Protein AF-A0A365P121-F1 (afdb_monomer_lite)

Secondary structure (DSSP, 8-state):
----------GGGTS----S-BB--S-SS-SS--BGGGTS-SGGGTTBB-----TTGGGSPSBSTT--B-SHHHHHHIIIIIPPP-TTB-GGGB-TTSPBP-----HHHHHHHHHHHHTT--TTTTT-GGGS-TT-

Organism: NCBI:txid2233533

Foldseek 3Di:
DDDDPPPPPDCCVQDPPPQWFAAQQLDQDADPDQACCVVDVDNLSGRTHGDDHLQQVVVDAQDDPVRPRGDVLVVLVCLQAVRHHHPNHDPVQADPVRGGDHNPDDPVRSVVVSVVSVVSYDPVCVPDPVNDDPVD

pLDDT: mean 86.66, std 18.79, range [33.94, 98.5]

InterPro domains:
  IPR036909 Cytochrome c-like domain superfamily [G3DSA:1.10.760.10] (7-134)
  IPR036909 Cytochrome c-like domain superfamily [SSF46626] (25-122)
  IPR051395 Cytochrome c-dependent Peroxidase and MauG [PTHR30600] (31-120)

Structure (mmCIF, N/CA/C/O backbone):
data_AF-A0A365P121-F1
#
_entry.id   AF-A0A365P121-F1
#
loop_
_atom_site.group_PDB
_atom_site.id
_atom_site.type_symbol
_atom_site.label_atom_id
_atom_site.label_alt_id
_atom_site.label_comp_id
_atom_site.label_asym_id
_atom_site.label_entity_id
_atom_site.label_seq_id
_atom_site.pdbx_PDB_ins_code
_atom_site.Cartn_x
_atom_site.Cartn_y
_atom_site.Cartn_z
_atom_site.occupancy
_atom_site.B_iso_or_equiv
_atom_site.auth_seq_id
_atom_site.auth_comp_id
_atom_site.auth_asym_id
_atom_site.auth_atom_id
_atom_site.pdbx_PDB_model_num
ATOM 1 N N . MET A 1 1 ? 8.237 39.259 -0.570 1.00 37.38 1 MET A N 1
ATOM 2 C CA . MET A 1 1 ? 7.052 38.407 -0.361 1.00 37.38 1 MET A CA 1
ATOM 3 C C . MET A 1 1 ? 7.451 37.016 -0.824 1.00 37.38 1 MET A C 1
ATOM 5 O O . MET A 1 1 ? 7.406 36.733 -2.009 1.00 37.38 1 MET A O 1
ATOM 9 N N . THR A 1 2 ? 8.052 36.245 0.077 1.00 33.94 2 THR A N 1
ATOM 10 C CA . THR A 1 2 ? 8.566 34.891 -0.173 1.00 33.94 2 THR A CA 1
ATOM 11 C C . THR A 1 2 ? 7.560 33.928 0.427 1.00 33.94 2 THR A C 1
ATOM 13 O O . THR A 1 2 ? 7.468 33.830 1.650 1.00 33.94 2 THR A O 1
ATOM 16 N N . GLU A 1 3 ? 6.751 33.308 -0.422 1.00 38.06 3 GLU A N 1
ATOM 17 C CA . GLU A 1 3 ? 5.745 32.345 0.007 1.00 38.06 3 GLU A CA 1
ATOM 18 C C . GLU A 1 3 ? 6.384 30.956 0.088 1.00 38.06 3 GLU A C 1
ATOM 20 O O . GLU A 1 3 ? 7.068 30.511 -0.835 1.00 38.06 3 GLU A O 1
ATOM 25 N N . LEU A 1 4 ? 6.225 30.331 1.255 1.00 38.62 4 LEU A N 1
ATOM 26 C CA . LEU A 1 4 ? 6.660 28.978 1.566 1.00 38.62 4 LEU A CA 1
ATOM 27 C C . LEU A 1 4 ? 6.030 27.990 0.580 1.00 38.62 4 LEU A C 1
ATOM 29 O O . LEU A 1 4 ? 4.811 27.834 0.558 1.00 38.62 4 LEU A O 1
ATOM 33 N N . VAL A 1 5 ? 6.861 27.236 -0.137 1.00 40.09 5 VAL A N 1
ATOM 34 C CA . VAL A 1 5 ? 6.440 25.958 -0.716 1.00 40.09 5 VAL A CA 1
ATOM 35 C C . VAL A 1 5 ? 6.457 24.944 0.422 1.00 40.09 5 VAL A C 1
ATOM 37 O O . VAL A 1 5 ? 7.471 24.314 0.716 1.00 40.09 5 VAL A O 1
ATOM 40 N N . LEU A 1 6 ? 5.341 24.870 1.142 1.00 37.72 6 LEU A N 1
ATOM 41 C CA . LEU A 1 6 ? 5.043 23.735 1.999 1.00 37.72 6 LEU A CA 1
ATOM 42 C C . LEU A 1 6 ? 4.622 22.607 1.054 1.00 37.72 6 LEU A C 1
ATOM 44 O O . LEU A 1 6 ? 3.452 22.516 0.687 1.00 37.72 6 LEU A O 1
ATOM 48 N N . ASP A 1 7 ? 5.590 21.807 0.602 1.00 39.97 7 ASP A N 1
ATOM 49 C CA . ASP A 1 7 ? 5.306 20.578 -0.135 1.00 39.97 7 ASP A CA 1
ATOM 50 C C . ASP A 1 7 ? 4.549 19.642 0.807 1.00 39.97 7 ASP A C 1
ATOM 52 O O . ASP A 1 7 ? 5.089 18.983 1.700 1.00 39.97 7 ASP A O 1
ATOM 56 N N . VAL A 1 8 ? 3.233 19.681 0.644 1.00 37.34 8 VAL A N 1
ATOM 57 C CA . VAL A 1 8 ? 2.292 18.724 1.184 1.00 37.34 8 VAL A CA 1
ATOM 58 C C . VAL A 1 8 ? 2.721 17.372 0.635 1.00 37.34 8 VAL A C 1
ATOM 60 O O . VAL A 1 8 ? 2.606 17.114 -0.558 1.00 37.34 8 VAL A O 1
ATOM 63 N N . ILE A 1 9 ? 3.194 16.490 1.511 1.00 39.00 9 ILE A N 1
ATOM 64 C CA . ILE A 1 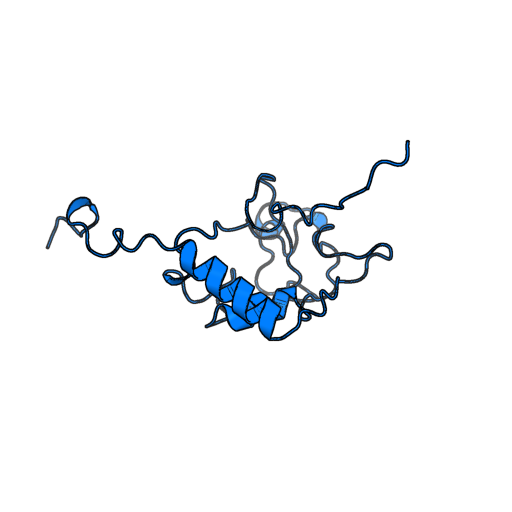9 ? 3.197 15.055 1.241 1.00 39.00 9 ILE A CA 1
ATOM 65 C C . ILE A 1 9 ? 1.719 14.695 1.034 1.00 39.00 9 ILE A C 1
ATOM 67 O O . ILE A 1 9 ? 0.959 14.567 1.997 1.00 39.00 9 ILE A O 1
ATOM 71 N N . THR A 1 10 ? 1.261 14.687 -0.218 1.00 38.78 10 THR A N 1
ATOM 72 C CA . THR A 1 10 ? -0.157 14.545 -0.535 1.00 38.78 10 THR A CA 1
ATOM 73 C C . THR A 1 10 ? -0.630 13.159 -0.127 1.00 38.78 10 THR A C 1
ATOM 75 O O . THR A 1 10 ? -0.029 12.129 -0.427 1.00 38.78 10 THR A O 1
ATOM 78 N N . THR A 1 11 ? -1.770 13.127 0.559 1.00 38.28 11 THR A N 1
ATOM 79 C CA . THR A 1 11 ? -2.497 11.924 0.992 1.00 38.28 11 THR A CA 1
ATOM 80 C C . THR A 1 11 ? -2.984 11.054 -0.189 1.00 38.28 11 THR A C 1
ATOM 82 O O . THR A 1 11 ? -3.692 10.068 0.004 1.00 38.28 11 THR A O 1
ATOM 85 N N . GLU A 1 12 ? -2.582 11.369 -1.424 1.00 43.66 12 GLU A N 1
ATOM 86 C CA . GLU A 1 12 ? -2.921 10.651 -2.659 1.00 43.66 12 GLU A CA 1
ATOM 87 C C . GLU A 1 12 ? -2.367 9.222 -2.709 1.00 43.66 12 GLU A C 1
ATOM 89 O O . GLU A 1 12 ? -2.914 8.380 -3.420 1.00 43.66 12 GLU A O 1
ATOM 94 N N . ALA A 1 13 ? -1.353 8.904 -1.899 1.00 47.22 13 ALA A N 1
ATOM 95 C CA . ALA A 1 13 ? -0.918 7.522 -1.713 1.00 47.22 13 ALA A CA 1
ATOM 96 C C . ALA A 1 13 ? -1.975 6.654 -0.990 1.00 47.22 13 ALA A C 1
ATOM 98 O O . ALA A 1 13 ? -2.020 5.443 -1.200 1.00 47.22 13 ALA A O 1
ATOM 99 N N . PHE A 1 14 ? -2.846 7.256 -0.165 1.00 42.06 14 PHE A N 1
ATOM 100 C CA . PHE A 1 14 ? -3.767 6.539 0.729 1.00 42.06 14 PHE A CA 1
ATOM 101 C C . PHE A 1 14 ? -5.243 6.603 0.294 1.00 42.06 14 PHE A C 1
ATOM 103 O O . PHE A 1 14 ? -6.045 5.767 0.714 1.00 42.06 14 PHE A O 1
ATOM 110 N N . ILE A 1 15 ? -5.620 7.555 -0.568 1.00 43.91 15 ILE A N 1
ATOM 111 C CA . ILE A 1 15 ? -6.987 7.704 -1.088 1.00 43.91 15 I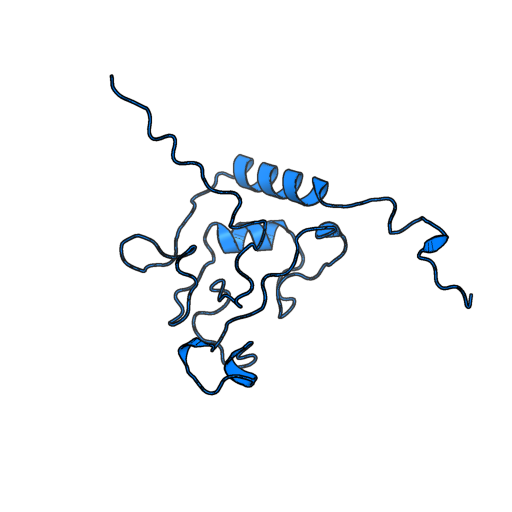LE A CA 1
ATOM 112 C C . ILE A 1 15 ? -6.909 7.769 -2.613 1.00 43.91 15 ILE A C 1
ATOM 114 O O . ILE A 1 15 ? -6.605 8.803 -3.199 1.00 43.91 15 ILE A O 1
ATOM 118 N N . SER A 1 16 ? -7.144 6.633 -3.268 1.00 42.12 16 SER A N 1
ATOM 119 C CA . SER A 1 16 ? -7.118 6.516 -4.728 1.00 42.12 16 SER A CA 1
ATOM 120 C C . SER A 1 16 ? -8.203 7.398 -5.370 1.00 42.12 16 SER A C 1
ATOM 122 O O . SER A 1 16 ? -9.358 6.999 -5.489 1.00 42.12 16 SER A O 1
ATOM 124 N N . VAL A 1 17 ? -7.820 8.602 -5.804 1.00 41.72 17 VAL A N 1
ATOM 125 C CA . VAL A 1 17 ? -8.560 9.431 -6.779 1.00 41.72 17 VAL A CA 1
ATOM 126 C C . VAL A 1 17 ? -8.095 9.180 -8.221 1.00 41.72 17 VAL A C 1
ATOM 128 O O . VAL A 1 17 ? -8.592 9.798 -9.158 1.00 41.72 17 VAL A O 1
ATOM 131 N N . ASN A 1 18 ? -7.192 8.215 -8.429 1.00 48.28 18 ASN A N 1
ATOM 132 C CA . ASN A 1 18 ? -6.808 7.735 -9.752 1.00 48.28 18 ASN A CA 1
ATOM 133 C C . ASN A 1 18 ? -7.365 6.311 -9.959 1.00 48.28 18 ASN A C 1
ATOM 135 O O . ASN A 1 18 ? -6.800 5.368 -9.407 1.00 48.28 18 ASN A O 1
ATOM 139 N N . PRO A 1 19 ? -8.439 6.111 -10.749 1.00 54.53 19 PRO A N 1
ATOM 140 C CA . PRO A 1 19 ? -9.120 4.816 -10.905 1.00 54.53 19 PRO A CA 1
ATOM 141 C C . PRO A 1 19 ? -8.297 3.761 -11.669 1.00 54.53 19 PRO A C 1
ATOM 143 O O . PRO A 1 19 ? -8.810 2.701 -12.025 1.00 54.53 19 PRO A O 1
ATOM 146 N N . ARG A 1 20 ? -7.029 4.052 -11.973 1.00 75.25 20 ARG A N 1
ATOM 147 C CA . ARG A 1 20 ? -6.137 3.193 -12.751 1.00 75.25 20 ARG A CA 1
ATOM 148 C C . ARG A 1 20 ? -5.399 2.227 -11.832 1.00 75.25 20 ARG A C 1
ATOM 150 O O . ARG A 1 20 ? -4.974 2.600 -10.742 1.00 75.25 20 ARG A O 1
ATOM 157 N N . SER A 1 21 ? -5.205 0.998 -12.299 1.00 89.19 21 SER A N 1
ATOM 158 C CA . SER A 1 21 ? -4.324 0.041 -11.633 1.00 89.19 21 SER A CA 1
ATOM 159 C C . SER A 1 21 ? -2.899 0.587 -11.557 1.00 89.19 21 SER A C 1
ATOM 161 O O . SER A 1 21 ? -2.475 1.342 -12.434 1.00 89.19 21 SER A O 1
ATOM 163 N N . GLN A 1 22 ? -2.154 0.225 -10.520 1.00 93.75 22 GLN A N 1
ATOM 164 C CA . GLN A 1 22 ? -0.783 0.671 -10.272 1.00 93.75 22 GLN A CA 1
ATOM 165 C C . GLN A 1 22 ? 0.098 -0.528 -9.938 1.00 93.75 22 GLN A C 1
ATOM 167 O O . GLN A 1 22 ? -0.391 -1.545 -9.449 1.00 93.75 22 GLN A O 1
ATOM 172 N N . ASN A 1 23 ? 1.395 -0.398 -10.189 1.00 96.12 23 ASN A N 1
ATOM 173 C CA . ASN A 1 23 ? 2.388 -1.343 -9.701 1.00 96.12 23 ASN A CA 1
ATOM 174 C C . ASN A 1 23 ? 3.094 -0.713 -8.495 1.00 96.12 23 ASN A C 1
ATOM 176 O O . ASN A 1 23 ? 3.611 0.402 -8.601 1.00 96.12 23 ASN A O 1
ATOM 180 N N . ASN A 1 24 ? 3.071 -1.399 -7.353 1.00 96.19 24 ASN A N 1
ATOM 181 C CA . ASN A 1 24 ? 3.671 -0.929 -6.105 1.00 96.19 24 ASN A CA 1
ATOM 182 C C . ASN A 1 24 ? 5.078 -1.498 -5.844 1.00 96.19 24 ASN A C 1
ATOM 184 O O . ASN A 1 24 ? 5.600 -1.319 -4.747 1.00 96.19 24 ASN A O 1
ATOM 188 N N . GLY A 1 25 ? 5.674 -2.191 -6.816 1.00 97.00 25 GLY A N 1
ATOM 189 C CA . GLY A 1 25 ? 7.035 -2.714 -6.740 1.00 97.00 25 GLY A CA 1
ATOM 190 C C . GLY A 1 25 ? 7.196 -3.910 -5.806 1.00 97.00 25 GLY A C 1
ATOM 191 O O . GLY A 1 25 ? 8.273 -4.073 -5.245 1.00 97.00 25 GLY A O 1
ATOM 192 N N . LEU A 1 26 ? 6.152 -4.727 -5.594 1.00 96.06 26 LEU A N 1
ATOM 193 C CA . LEU A 1 26 ? 6.265 -5.958 -4.791 1.00 96.06 26 LEU A CA 1
ATOM 194 C C . LEU A 1 26 ? 7.313 -6.926 -5.338 1.00 96.06 26 LEU A C 1
ATOM 196 O O . LEU A 1 26 ? 7.991 -7.582 -4.553 1.00 96.06 26 LEU A O 1
ATOM 200 N N . ASP A 1 27 ? 7.452 -6.977 -6.662 1.00 96.50 27 ASP A N 1
ATOM 201 C CA . ASP A 1 27 ? 8.420 -7.798 -7.377 1.00 96.50 27 ASP A CA 1
ATOM 202 C C . ASP A 1 27 ? 9.086 -6.969 -8.475 1.00 96.50 27 ASP A C 1
ATOM 204 O O . ASP A 1 27 ? 8.426 -6.172 -9.147 1.00 96.50 27 ASP A O 1
ATOM 208 N N . ALA A 1 28 ? 10.377 -7.201 -8.714 1.00 96.62 28 ALA A N 1
ATOM 209 C CA . ALA A 1 28 ? 11.078 -6.622 -9.860 1.00 96.62 28 ALA A CA 1
ATOM 210 C C . ALA A 1 28 ? 10.551 -7.145 -11.211 1.00 96.62 28 ALA A C 1
ATOM 212 O O . ALA A 1 28 ? 10.671 -6.470 -12.234 1.00 96.62 28 ALA A O 1
ATOM 213 N N . PHE A 1 29 ? 9.926 -8.331 -11.212 1.00 96.06 29 PHE A N 1
ATOM 214 C CA . PHE A 1 29 ? 9.350 -8.970 -12.396 1.00 96.06 29 PHE A CA 1
ATOM 215 C C . PHE A 1 29 ? 8.061 -9.725 -12.046 1.00 96.06 29 PHE A C 1
ATOM 217 O O . PHE A 1 29 ? 8.073 -10.612 -11.195 1.00 96.06 29 PHE A O 1
ATOM 224 N N . SER A 1 30 ? 6.960 -9.426 -12.739 1.00 94.75 30 SER A N 1
ATOM 225 C CA . SER A 1 30 ? 5.696 -10.162 -12.592 1.00 94.75 30 SER A CA 1
ATOM 226 C C . SER A 1 30 ? 5.646 -11.387 -13.512 1.00 94.75 30 SER A C 1
ATOM 228 O O . SER A 1 30 ? 5.637 -11.240 -14.733 1.00 94.75 30 SER A O 1
ATOM 230 N N . SER A 1 31 ? 5.590 -12.592 -12.936 1.00 90.38 31 SER A N 1
ATOM 231 C CA . SER A 1 31 ? 5.533 -13.864 -13.684 1.00 90.38 31 SER A CA 1
ATOM 232 C C . SER A 1 31 ? 4.305 -14.722 -13.367 1.00 90.38 31 SER A C 1
ATOM 234 O O . SER A 1 31 ? 3.755 -15.346 -14.270 1.00 90.38 31 SER A O 1
ATOM 236 N N . THR A 1 32 ? 3.863 -14.746 -12.108 1.00 91.25 32 THR A N 1
ATOM 237 C CA . THR A 1 32 ? 2.718 -15.562 -11.664 1.00 91.25 32 THR A CA 1
ATOM 238 C C . THR A 1 32 ? 1.384 -14.845 -11.859 1.00 91.25 32 THR A C 1
ATOM 240 O O . THR A 1 32 ? 0.440 -15.429 -12.382 1.00 91.25 32 THR A O 1
ATOM 243 N N . ASP A 1 33 ? 1.308 -13.575 -11.455 1.00 92.75 33 ASP A N 1
ATOM 244 C CA . ASP A 1 33 ? 0.140 -12.715 -11.642 1.00 92.75 33 ASP A CA 1
ATOM 245 C C . ASP A 1 33 ? 0.565 -11.439 -12.374 1.00 92.75 33 ASP A C 1
ATOM 247 O O . ASP A 1 33 ? 1.377 -10.654 -11.883 1.00 92.75 33 ASP A O 1
ATOM 251 N N . LEU A 1 34 ? 0.030 -11.237 -13.579 1.00 95.50 34 LEU A N 1
ATOM 252 C CA . LEU A 1 34 ? 0.297 -10.048 -14.391 1.00 95.50 34 LEU A CA 1
ATOM 253 C C . LEU A 1 34 ? -0.643 -8.884 -14.044 1.00 95.50 34 LEU A C 1
ATOM 255 O O . LEU A 1 34 ? -0.534 -7.812 -14.651 1.00 95.50 34 LEU A O 1
ATOM 259 N N . GLY A 1 35 ? -1.580 -9.080 -13.114 1.00 94.19 35 GLY A N 1
ATOM 260 C CA . GLY A 1 35 ? -2.609 -8.118 -12.755 1.00 94.19 35 GLY A CA 1
ATOM 261 C C . GLY A 1 35 ? -3.423 -7.706 -13.981 1.00 94.19 35 GLY A C 1
ATOM 262 O O . GLY A 1 35 ? -3.965 -8.531 -14.718 1.00 94.19 35 GLY A O 1
ATOM 263 N N . SER A 1 36 ? -3.464 -6.402 -14.247 1.00 94.19 36 SER A N 1
ATOM 264 C CA . SER A 1 36 ? -4.158 -5.823 -15.407 1.00 94.19 36 SER A CA 1
ATOM 265 C C . SER A 1 36 ? -3.615 -6.323 -16.751 1.00 94.19 36 SER A C 1
ATOM 267 O O . SER A 1 36 ? -4.353 -6.317 -17.736 1.00 94.19 36 SER A O 1
ATOM 269 N N . GLY A 1 37 ? -2.361 -6.787 -16.802 1.00 94.06 37 GLY A N 1
ATOM 270 C CA . GLY A 1 37 ? -1.752 -7.373 -17.999 1.00 94.06 37 GLY A CA 1
ATOM 271 C C . GLY A 1 37 ? -2.427 -8.665 -18.475 1.00 94.06 37 GLY A C 1
ATOM 272 O O . GLY A 1 37 ? -2.315 -9.001 -19.648 1.00 94.06 37 GLY A O 1
ATOM 273 N N . ASN A 1 38 ? -3.187 -9.351 -17.610 1.00 93.25 38 ASN A N 1
ATOM 274 C CA . ASN A 1 38 ? -4.001 -10.508 -18.006 1.00 93.25 38 ASN A CA 1
ATOM 275 C C . ASN A 1 38 ? -5.231 -10.114 -18.846 1.00 93.25 38 ASN A C 1
ATOM 277 O O . ASN A 1 38 ? -5.778 -10.945 -19.567 1.00 93.25 38 ASN A O 1
ATOM 281 N N . VAL A 1 39 ? -5.685 -8.860 -18.740 1.00 92.62 39 VAL A N 1
ATOM 282 C CA . VAL A 1 39 ? -6.872 -8.344 -19.445 1.00 92.62 39 VAL A CA 1
ATOM 283 C C . VAL A 1 39 ? -6.466 -7.480 -20.635 1.00 92.62 39 VAL A C 1
ATOM 285 O O . VAL A 1 39 ? -7.049 -7.580 -21.713 1.00 92.62 39 VAL A O 1
ATOM 288 N N . PHE A 1 40 ? -5.458 -6.627 -20.451 1.00 89.50 40 PHE A N 1
ATOM 289 C CA . PHE A 1 40 ? -4.973 -5.717 -21.479 1.00 89.50 40 PHE A CA 1
ATOM 290 C C . PHE A 1 40 ? -3.655 -6.229 -22.053 1.00 89.50 40 PHE A C 1
ATOM 292 O O . PHE A 1 40 ? -2.630 -6.216 -21.375 1.00 89.50 40 PHE A O 1
ATOM 299 N N . VAL A 1 41 ? -3.670 -6.615 -23.332 1.00 86.31 41 VAL A N 1
ATOM 300 C CA . VAL A 1 41 ? -2.500 -7.135 -24.065 1.00 86.31 41 VAL A CA 1
ATOM 301 C C . VAL A 1 41 ? -1.561 -5.989 -24.470 1.00 86.31 41 VAL A C 1
ATOM 303 O O . VAL A 1 41 ? -1.346 -5.697 -25.644 1.00 86.31 41 VAL A O 1
ATOM 306 N N . ASN A 1 42 ? -1.039 -5.277 -23.474 1.00 90.81 42 ASN A N 1
ATOM 307 C CA . ASN A 1 42 ? -0.018 -4.253 -23.626 1.00 90.81 42 ASN A CA 1
ATOM 308 C C . ASN A 1 42 ? 0.932 -4.325 -22.412 1.00 90.81 42 ASN A C 1
ATOM 310 O O . ASN A 1 42 ? 0.452 -4.258 -21.275 1.00 90.81 42 ASN A O 1
ATOM 314 N N . PRO A 1 43 ? 2.261 -4.423 -22.626 1.00 93.44 43 PRO A N 1
ATOM 315 C CA . PRO A 1 43 ? 3.249 -4.532 -21.552 1.00 93.44 43 PRO A CA 1
ATOM 316 C C . PRO A 1 43 ? 3.142 -3.463 -20.459 1.00 93.44 43 PRO A C 1
ATOM 318 O O . PRO A 1 43 ? 3.484 -3.740 -19.313 1.00 93.44 43 PRO A O 1
ATOM 321 N N . ILE A 1 44 ? 2.609 -2.272 -20.765 1.00 93.31 44 ILE A N 1
ATOM 322 C CA . ILE A 1 44 ? 2.436 -1.201 -19.771 1.00 93.31 44 ILE A CA 1
ATOM 323 C C . ILE A 1 44 ? 1.486 -1.575 -18.625 1.00 93.31 44 ILE A C 1
ATOM 325 O O . ILE A 1 44 ? 1.502 -0.897 -17.600 1.00 93.31 44 ILE A O 1
ATOM 329 N N . PHE A 1 45 ? 0.652 -2.612 -18.783 1.00 94.12 45 PHE A N 1
ATOM 330 C CA . PHE A 1 45 ? -0.299 -3.066 -17.762 1.00 94.12 45 PHE A CA 1
ATOM 331 C C . PHE A 1 45 ? 0.208 -4.218 -16.889 1.00 94.12 45 PHE A C 1
ATOM 333 O O . PHE A 1 45 ? -0.444 -4.554 -15.898 1.00 94.12 45 PHE A O 1
ATOM 340 N N . VAL A 1 46 ? 1.359 -4.805 -17.225 1.00 96.25 46 VAL A N 1
ATOM 341 C CA . VAL A 1 46 ? 1.932 -5.942 -16.494 1.00 96.25 46 VAL A CA 1
ATOM 342 C C . VAL A 1 46 ? 2.284 -5.540 -15.062 1.00 96.25 46 VAL A C 1
ATOM 344 O O . VAL A 1 46 ? 2.881 -4.486 -14.831 1.00 96.25 46 VAL A O 1
ATOM 347 N N . GLY A 1 47 ? 1.882 -6.372 -14.101 1.00 95.44 47 GLY A N 1
ATOM 348 C CA . GLY A 1 47 ? 2.136 -6.185 -12.670 1.00 95.44 47 GLY A CA 1
ATOM 349 C C . GLY A 1 47 ? 1.292 -5.090 -12.014 1.00 95.44 47 GLY A C 1
ATOM 350 O O . GLY A 1 47 ? 1.533 -4.727 -10.865 1.00 95.44 47 GLY A O 1
ATOM 351 N N . ARG A 1 48 ? 0.314 -4.515 -12.730 1.00 94.88 48 ARG A N 1
ATOM 352 C CA . ARG A 1 48 ? -0.540 -3.452 -12.184 1.00 94.88 48 ARG A CA 1
ATOM 353 C C . ARG A 1 48 ? -1.800 -4.029 -11.560 1.00 94.88 48 ARG A C 1
ATOM 355 O O . ARG A 1 48 ? -2.642 -4.594 -12.263 1.00 94.88 48 ARG A O 1
ATOM 362 N N . SER A 1 49 ? -1.998 -3.756 -10.281 1.00 93.69 49 SER A N 1
ATOM 363 C CA . SER A 1 49 ? -3.179 -4.155 -9.516 1.00 93.69 49 SER A CA 1
ATOM 364 C C . SER A 1 49 ? -4.038 -2.943 -9.172 1.00 93.69 49 SER A C 1
ATOM 366 O O . SER A 1 49 ? -3.565 -1.807 -9.130 1.00 93.69 49 SER A O 1
ATOM 368 N N . LYS A 1 50 ? -5.339 -3.156 -8.969 1.00 91.38 50 LYS A N 1
ATOM 369 C CA . LYS A 1 50 ? -6.232 -2.093 -8.492 1.00 91.38 50 LYS A CA 1
ATOM 370 C C . LYS A 1 50 ? -5.765 -1.623 -7.110 1.00 91.38 50 LYS A C 1
ATOM 372 O O . LYS A 1 50 ? -5.489 -2.453 -6.248 1.00 91.38 50 LYS A O 1
ATOM 377 N N . THR A 1 51 ? -5.749 -0.313 -6.875 1.00 89.06 51 THR A N 1
ATOM 378 C CA . THR A 1 51 ? -5.526 0.226 -5.530 1.00 89.06 51 THR A CA 1
ATOM 379 C C . THR A 1 51 ? -6.719 -0.111 -4.635 1.00 89.06 51 THR A C 1
ATOM 381 O O . THR A 1 51 ? -7.841 0.343 -4.878 1.00 89.06 51 THR A O 1
ATOM 384 N N . SER A 1 52 ? -6.490 -0.937 -3.616 1.00 89.12 52 SER A N 1
ATOM 385 C CA . SER A 1 52 ? -7.501 -1.279 -2.613 1.00 89.12 52 SER A CA 1
ATOM 386 C C . SER A 1 52 ? -7.782 -0.099 -1.683 1.00 89.12 52 SER A C 1
ATOM 388 O O . SER A 1 52 ? -6.916 0.737 -1.436 1.00 89.12 52 SER A O 1
ATOM 390 N N . THR A 1 53 ? -9.002 -0.032 -1.149 1.00 90.06 53 THR A N 1
ATOM 391 C CA . THR A 1 53 ? -9.316 0.904 -0.061 1.00 90.06 53 THR A CA 1
ATOM 392 C C . THR A 1 53 ? -8.594 0.495 1.222 1.00 90.06 53 THR A C 1
ATOM 394 O O . THR A 1 53 ? -8.342 -0.687 1.442 1.00 90.06 53 THR A O 1
ATOM 397 N N . LEU A 1 54 ? -8.301 1.472 2.080 1.00 93.56 54 LEU A N 1
ATOM 398 C CA . LEU A 1 54 ? -7.713 1.254 3.404 1.00 93.56 54 LEU A CA 1
ATOM 399 C C . LEU A 1 54 ? -8.759 1.256 4.528 1.00 93.56 54 LEU A C 1
ATOM 401 O O . LEU A 1 54 ? -8.420 1.085 5.697 1.00 93.56 54 LEU A O 1
ATOM 4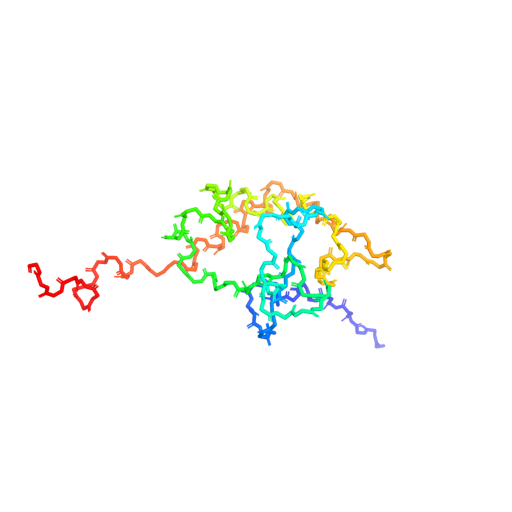05 N N . ARG A 1 55 ? -10.041 1.470 4.204 1.00 93.00 55 ARG A N 1
ATOM 406 C CA . ARG A 1 55 ? -11.120 1.349 5.189 1.00 93.00 55 ARG A CA 1
ATOM 407 C C . ARG A 1 55 ? -11.179 -0.094 5.6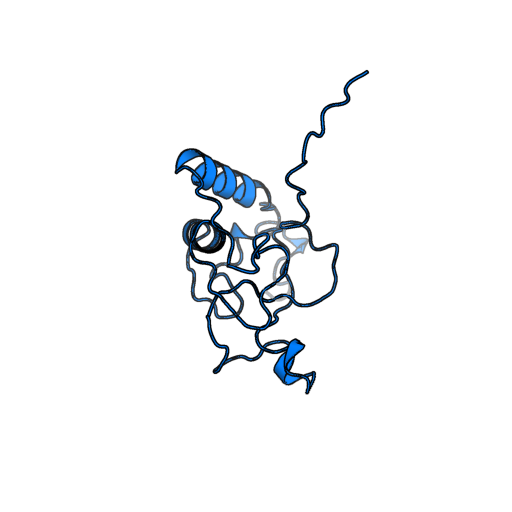82 1.00 93.00 55 ARG A C 1
ATOM 409 O O . ARG A 1 55 ? -11.230 -1.010 4.867 1.00 93.00 55 ARG A O 1
ATOM 416 N N . ASN A 1 56 ? -11.231 -0.271 7.000 1.00 93.81 56 ASN A N 1
ATOM 417 C CA . ASN A 1 56 ? -11.233 -1.574 7.667 1.00 93.81 56 ASN A CA 1
ATOM 418 C C . ASN A 1 56 ? -9.995 -2.428 7.362 1.00 93.81 56 ASN A C 1
ATOM 420 O O . ASN A 1 56 ? -10.074 -3.650 7.444 1.00 93.81 56 ASN A O 1
ATOM 424 N N . ILE A 1 57 ? -8.859 -1.804 7.032 1.00 93.62 57 ILE A N 1
ATOM 425 C CA . ILE A 1 57 ? -7.634 -2.518 6.648 1.00 93.62 57 ILE A CA 1
ATOM 426 C C . ILE A 1 57 ? -7.174 -3.533 7.703 1.00 93.62 57 ILE A C 1
ATOM 428 O O . ILE A 1 57 ? -6.705 -4.610 7.359 1.00 93.62 57 ILE A O 1
ATOM 432 N N . GLU A 1 58 ? -7.370 -3.250 8.989 1.00 92.88 58 GLU A N 1
ATOM 433 C CA . GLU A 1 58 ? -7.041 -4.181 10.077 1.00 92.88 58 GLU A CA 1
ATOM 434 C C . GLU A 1 58 ? -7.824 -5.501 10.014 1.00 92.88 58 GLU A C 1
ATOM 436 O O . GLU A 1 58 ? -7.338 -6.532 10.470 1.00 92.88 58 GLU A O 1
ATOM 441 N N . LEU A 1 59 ? -9.011 -5.491 9.404 1.00 91.81 59 LEU A N 1
ATOM 442 C CA . LEU A 1 59 ? -9.900 -6.649 9.303 1.00 91.81 59 LEU A CA 1
ATOM 443 C C . LEU A 1 59 ? -9.691 -7.457 8.012 1.00 91.81 59 LEU A C 1
ATOM 445 O O . LEU A 1 59 ? -10.399 -8.435 7.786 1.00 91.81 59 LEU A O 1
ATOM 449 N N . THR A 1 60 ? -8.750 -7.054 7.151 1.00 91.12 60 THR A N 1
ATOM 450 C CA . THR A 1 60 ? -8.553 -7.639 5.810 1.00 91.12 60 THR A CA 1
ATOM 451 C C . THR A 1 60 ? -7.197 -8.317 5.630 1.00 91.12 60 THR A C 1
ATOM 453 O O . THR A 1 60 ? -6.724 -8.466 4.508 1.00 91.12 60 THR A O 1
ATOM 456 N N . VAL A 1 61 ? -6.559 -8.720 6.727 1.00 93.00 61 VAL A N 1
ATOM 457 C CA . VAL A 1 61 ? -5.377 -9.592 6.708 1.00 93.00 61 VAL A CA 1
ATOM 458 C C . VAL A 1 61 ? -5.691 -10.913 5.977 1.00 93.00 61 VAL A C 1
ATOM 460 O O . VAL A 1 61 ? -6.778 -11.473 6.161 1.00 93.00 61 VAL A O 1
ATOM 463 N N . PRO A 1 62 ? -4.756 -11.478 5.186 1.00 96.50 62 PRO A N 1
ATOM 464 C CA . PRO A 1 62 ? -3.425 -10.967 4.813 1.00 96.50 62 PRO A CA 1
ATOM 465 C C . PRO A 1 62 ? -3.444 -9.910 3.694 1.00 96.50 62 PRO A C 1
ATOM 467 O O . PRO A 1 62 ? -4.382 -9.841 2.903 1.00 96.50 62 PRO A O 1
ATOM 470 N N . TYR A 1 63 ? -2.380 -9.106 3.624 1.00 96.31 63 TYR A N 1
ATOM 471 C CA . TYR A 1 63 ? -2.275 -7.919 2.769 1.00 96.31 63 TYR A CA 1
ATOM 472 C C . TYR A 1 63 ? -1.613 -8.194 1.416 1.00 96.31 63 TYR A C 1
ATOM 474 O O . TYR A 1 63 ? -0.923 -9.194 1.230 1.00 96.31 63 TYR A O 1
ATOM 482 N N . MET A 1 64 ? -1.760 -7.222 0.508 1.00 94.88 64 MET A N 1
ATOM 483 C CA . MET A 1 64 ? -1.375 -7.283 -0.908 1.00 94.88 64 MET A CA 1
ATOM 484 C C . MET A 1 64 ? -2.246 -8.236 -1.735 1.00 94.88 64 MET A C 1
ATOM 486 O O . MET A 1 64 ? -3.071 -8.981 -1.212 1.00 94.88 64 MET A O 1
ATOM 490 N N . HIS A 1 65 ? -2.114 -8.159 -3.060 1.00 93.56 65 HIS A N 1
ATOM 491 C CA . HIS A 1 65 ? -2.921 -8.952 -3.993 1.00 93.56 65 HIS A CA 1
ATOM 492 C C . HIS A 1 65 ? -2.591 -10.451 -3.930 1.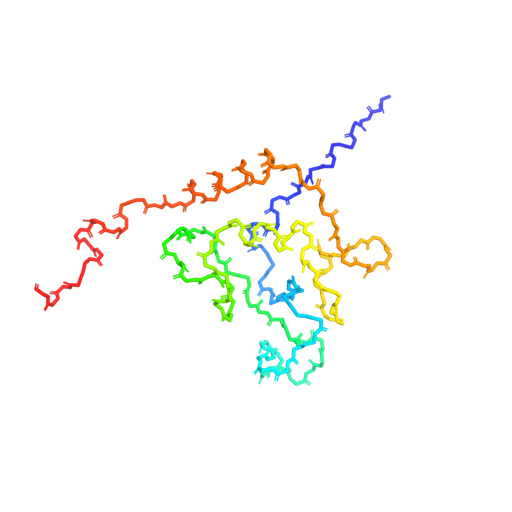00 93.56 65 HIS A C 1
ATOM 494 O O . HIS A 1 65 ? -3.455 -11.285 -4.182 1.00 93.56 65 HIS A O 1
ATOM 500 N N . ASP A 1 66 ? -1.367 -10.783 -3.529 1.00 94.31 66 ASP A N 1
ATOM 501 C CA . ASP A 1 66 ? -0.860 -12.145 -3.410 1.00 94.31 66 ASP A CA 1
ATOM 502 C C . ASP A 1 66 ? -0.735 -12.620 -1.956 1.00 94.31 66 ASP A C 1
ATOM 504 O O . ASP A 1 66 ? -0.249 -13.721 -1.705 1.00 94.31 66 ASP A O 1
ATOM 508 N N . ARG A 1 67 ? -1.217 -11.811 -1.000 1.00 95.38 67 ARG A N 1
ATOM 509 C CA . ARG A 1 67 ? -1.366 -12.190 0.410 1.00 95.38 67 ARG A CA 1
ATOM 510 C C . ARG A 1 67 ? -0.042 -12.450 1.138 1.00 95.38 67 ARG A C 1
ATOM 512 O O . ARG A 1 67 ? -0.056 -13.115 2.174 1.00 95.38 67 ARG A O 1
ATOM 519 N N . ARG A 1 68 ? 1.093 -11.951 0.627 1.00 95.69 68 ARG A N 1
ATOM 520 C CA . ARG A 1 68 ? 2.422 -12.265 1.186 1.00 95.69 68 ARG A CA 1
ATOM 521 C C . ARG A 1 68 ? 2.727 -11.614 2.537 1.00 95.69 68 ARG A C 1
ATOM 523 O O . ARG A 1 68 ? 3.610 -12.094 3.237 1.00 95.69 68 ARG A O 1
ATOM 530 N N . PHE A 1 69 ? 2.024 -10.543 2.907 1.00 97.62 69 PHE A N 1
ATOM 531 C CA . PHE A 1 69 ? 2.250 -9.839 4.174 1.00 97.62 69 PHE A CA 1
ATOM 532 C C . PHE A 1 69 ? 1.159 -10.167 5.190 1.00 97.62 69 PHE A C 1
ATOM 534 O O . PHE A 1 69 ? -0.036 -10.083 4.896 1.00 97.62 69 PHE A O 1
ATOM 541 N N . ALA A 1 70 ? 1.572 -10.505 6.406 1.00 97.88 70 ALA A N 1
ATOM 542 C CA . ALA A 1 70 ? 0.682 -10.853 7.507 1.00 97.88 70 ALA A CA 1
ATOM 543 C C . ALA A 1 70 ? 0.328 -9.636 8.377 1.00 97.88 70 ALA A C 1
ATOM 545 O O . ALA A 1 70 ? -0.690 -9.646 9.070 1.00 97.88 70 ALA A O 1
ATOM 546 N N . THR A 1 71 ? 1.148 -8.585 8.336 1.00 97.94 71 THR A N 1
ATOM 547 C CA . THR A 1 71 ? 1.086 -7.439 9.253 1.00 97.94 71 THR A CA 1
ATOM 548 C C . THR A 1 71 ? 1.092 -6.100 8.511 1.00 97.94 71 THR A C 1
ATOM 550 O O . THR A 1 71 ? 1.539 -6.002 7.367 1.00 97.94 71 THR A O 1
ATOM 553 N N . GLN A 1 72 ? 0.574 -5.047 9.153 1.00 96.81 72 GLN A N 1
ATOM 554 C CA . GLN A 1 72 ? 0.612 -3.695 8.573 1.00 96.81 72 GLN A CA 1
ATOM 555 C C . GLN A 1 72 ? 2.028 -3.120 8.622 1.00 96.81 72 GLN A C 1
ATOM 557 O O . GLN A 1 72 ? 2.391 -2.298 7.790 1.00 96.81 72 GLN A O 1
ATOM 562 N N . GLU A 1 73 ? 2.831 -3.579 9.573 1.00 98.25 73 GLU A N 1
ATOM 563 C CA . GLU A 1 73 ? 4.239 -3.265 9.734 1.00 98.25 73 GLU A CA 1
ATOM 564 C C . GLU A 1 73 ? 5.042 -3.703 8.500 1.00 98.25 73 GLU A C 1
ATOM 566 O O . GLU A 1 73 ? 5.798 -2.901 7.960 1.00 98.25 73 GLU A O 1
ATOM 571 N N . GLU A 1 74 ? 4.813 -4.915 7.980 1.00 98.50 74 GLU A N 1
ATOM 572 C CA . GLU A 1 74 ? 5.426 -5.380 6.723 1.00 98.50 74 GLU A CA 1
ATOM 573 C C . GLU A 1 74 ? 4.973 -4.549 5.515 1.00 98.50 74 GLU A C 1
ATOM 575 O O . GLU A 1 74 ? 5.778 -4.226 4.644 1.00 98.50 74 GLU A O 1
ATOM 580 N N . VAL A 1 75 ? 3.695 -4.151 5.473 1.00 97.31 75 VAL A N 1
ATOM 581 C CA . VAL A 1 75 ? 3.180 -3.256 4.423 1.00 97.31 75 VAL A CA 1
ATOM 582 C C . VAL A 1 75 ? 3.879 -1.897 4.481 1.00 97.31 75 VAL A C 1
ATOM 584 O O . VAL A 1 75 ? 4.274 -1.363 3.446 1.00 97.31 75 VAL A O 1
ATOM 587 N N . VAL A 1 76 ? 4.035 -1.325 5.675 1.00 97.94 76 VAL A N 1
ATOM 588 C CA . VAL A 1 76 ? 4.737 -0.051 5.866 1.00 97.94 76 VAL A CA 1
ATOM 589 C C . VAL A 1 76 ? 6.214 -0.190 5.510 1.00 97.94 76 VAL A C 1
ATOM 591 O O . VAL A 1 76 ? 6.747 0.692 4.843 1.00 97.94 76 VAL A O 1
ATOM 594 N N . GLU A 1 77 ? 6.861 -1.295 5.881 1.00 98.38 77 GLU A N 1
ATOM 595 C CA . GLU A 1 77 ? 8.261 -1.537 5.527 1.00 98.38 77 GLU A CA 1
ATOM 596 C C . GLU A 1 77 ? 8.453 -1.679 4.010 1.00 98.38 77 GLU A C 1
ATOM 598 O O . GLU A 1 77 ? 9.396 -1.115 3.454 1.00 98.38 77 GLU A O 1
ATOM 603 N N . HIS A 1 78 ? 7.511 -2.326 3.313 1.00 98.12 78 HIS A N 1
ATOM 604 C CA . HIS A 1 78 ? 7.507 -2.389 1.849 1.00 98.12 78 HIS A CA 1
ATOM 605 C C . HIS A 1 78 ? 7.560 -0.996 1.215 1.00 98.12 78 HIS A C 1
ATOM 607 O O . HIS A 1 78 ? 8.411 -0.736 0.371 1.00 98.12 78 HIS A O 1
ATOM 613 N N . TYR A 1 79 ? 6.695 -0.074 1.642 1.00 97.56 79 TYR A N 1
ATOM 614 C CA . TYR A 1 79 ? 6.710 1.294 1.113 1.00 97.56 79 TYR A CA 1
ATOM 615 C C . TYR A 1 79 ? 7.876 2.140 1.638 1.00 97.56 79 TYR A C 1
ATOM 617 O O . TYR A 1 79 ? 8.260 3.106 0.984 1.00 97.56 79 TYR A O 1
ATOM 625 N N . ASN A 1 80 ? 8.434 1.801 2.801 1.00 97.81 80 ASN A N 1
ATOM 626 C CA . ASN A 1 80 ? 9.578 2.499 3.371 1.00 97.81 80 ASN A CA 1
ATOM 627 C C . ASN A 1 80 ? 10.862 2.242 2.573 1.00 97.81 80 ASN A C 1
ATOM 629 O O . ASN A 1 80 ? 11.566 3.193 2.224 1.00 97.81 80 ASN A O 1
ATOM 633 N N . SER A 1 81 ? 11.153 0.962 2.319 1.00 96.88 81 SER A N 1
ATOM 634 C CA . SER A 1 81 ? 12.427 0.531 1.737 1.00 96.88 81 SER A CA 1
ATOM 635 C C . SER A 1 81 ? 12.335 -0.643 0.754 1.00 96.88 81 SER A C 1
ATOM 637 O O . SER A 1 81 ? 13.249 -0.842 -0.047 1.00 96.88 81 SER A O 1
ATOM 639 N N . GLY A 1 82 ? 11.236 -1.404 0.775 1.00 97.44 82 GLY A N 1
ATOM 640 C CA . GLY A 1 82 ? 11.073 -2.644 0.008 1.00 97.44 82 GLY A CA 1
ATOM 641 C C . GLY A 1 82 ? 10.595 -2.496 -1.441 1.00 97.44 82 GLY A C 1
ATOM 642 O O . GLY A 1 82 ? 10.478 -3.507 -2.133 1.00 97.44 82 GLY A O 1
ATOM 643 N N . VAL A 1 83 ? 10.316 -1.280 -1.925 1.00 97.94 83 VAL A N 1
ATOM 644 C CA . VAL A 1 83 ? 9.874 -1.057 -3.311 1.00 97.94 83 VAL A CA 1
ATOM 645 C C . VAL A 1 83 ? 10.970 -1.486 -4.290 1.00 97.94 83 VAL A C 1
ATOM 647 O O . VAL A 1 83 ? 12.070 -0.934 -4.304 1.00 97.94 83 VAL A O 1
ATOM 650 N N . GLN A 1 84 ? 10.652 -2.446 -5.156 1.00 97.75 84 GLN A N 1
ATOM 651 C CA . GLN A 1 84 ? 11.556 -2.927 -6.195 1.00 97.75 84 GLN A CA 1
ATOM 652 C C . GLN A 1 84 ? 11.367 -2.164 -7.507 1.00 97.75 84 GLN A C 1
ATOM 654 O O . GLN A 1 84 ? 10.264 -1.740 -7.863 1.00 97.75 84 GLN A O 1
ATOM 659 N N . ALA A 1 85 ? 12.456 -2.031 -8.265 1.00 97.81 85 ALA A N 1
ATOM 660 C CA . ALA A 1 85 ? 12.409 -1.479 -9.609 1.00 97.81 85 ALA A CA 1
ATOM 661 C C . ALA A 1 85 ? 11.642 -2.434 -10.532 1.00 97.81 85 ALA A C 1
ATOM 663 O O . ALA A 1 85 ? 12.052 -3.576 -10.721 1.00 97.81 85 ALA A O 1
ATOM 664 N N . HIS A 1 86 ? 10.551 -1.949 -11.122 1.00 97.31 86 HIS A N 1
ATOM 665 C CA . HIS A 1 86 ? 9.752 -2.680 -12.103 1.00 97.31 86 HIS A CA 1
ATOM 666 C C . HIS A 1 86 ? 9.527 -1.794 -13.341 1.00 97.31 86 HIS A C 1
ATOM 668 O O . HIS A 1 86 ? 9.279 -0.598 -13.174 1.00 97.31 86 HIS A O 1
ATOM 674 N N . PRO A 1 87 ? 9.523 -2.330 -14.580 1.00 95.69 87 PRO A N 1
ATOM 675 C CA . PRO A 1 87 ? 9.317 -1.532 -15.800 1.00 95.69 87 PRO A CA 1
ATOM 676 C C . PRO A 1 87 ? 8.023 -0.702 -15.840 1.00 95.69 87 PRO A C 1
ATOM 678 O O . PRO A 1 87 ? 7.916 0.263 -16.589 1.00 95.69 87 PRO A O 1
ATOM 681 N N . THR A 1 88 ? 7.024 -1.096 -15.052 1.00 95.69 88 THR A N 1
ATOM 682 C CA . THR A 1 88 ? 5.714 -0.428 -14.937 1.00 95.69 88 THR A CA 1
ATOM 683 C C . THR A 1 88 ? 5.462 0.179 -13.554 1.00 95.69 88 THR A C 1
ATOM 685 O O . THR A 1 88 ? 4.306 0.478 -13.231 1.00 95.69 88 THR A O 1
ATOM 688 N N . LEU A 1 89 ? 6.514 0.329 -12.735 1.00 96.56 89 LEU A N 1
ATOM 689 C CA . LEU A 1 89 ? 6.439 0.903 -11.390 1.00 96.56 89 LEU A CA 1
ATOM 690 C C . LEU A 1 89 ? 5.681 2.238 -11.415 1.00 96.56 89 LEU A C 1
ATOM 692 O O . LEU A 1 89 ? 5.826 3.043 -12.336 1.00 96.56 89 LEU A O 1
ATOM 696 N N . SER A 1 90 ? 4.826 2.451 -10.414 1.00 94.88 90 SER A N 1
ATOM 697 C CA . SER A 1 90 ? 4.070 3.695 -10.290 1.00 94.88 90 SER A CA 1
ATOM 698 C C . SER A 1 90 ? 5.016 4.903 -10.216 1.00 94.88 90 SER A C 1
ATOM 700 O O . SER A 1 90 ? 5.922 4.883 -9.384 1.00 94.88 90 SER A O 1
ATOM 702 N N . PRO A 1 91 ? 4.773 5.991 -10.976 1.00 92.31 91 PRO A N 1
ATOM 703 C CA . PRO A 1 91 ? 5.573 7.215 -10.883 1.00 92.31 91 PRO A CA 1
ATOM 704 C C . PRO A 1 91 ? 5.602 7.841 -9.480 1.00 92.31 91 PRO A C 1
ATOM 706 O O . PRO A 1 91 ? 6.552 8.521 -9.118 1.00 92.31 91 PRO A O 1
ATOM 709 N N . ALA A 1 92 ? 4.573 7.592 -8.662 1.00 91.94 92 ALA A N 1
ATOM 710 C CA . ALA A 1 92 ? 4.538 8.043 -7.268 1.00 91.94 92 ALA A CA 1
ATOM 711 C C . ALA A 1 92 ? 5.553 7.313 -6.366 1.00 91.94 92 ALA A C 1
ATOM 713 O O . ALA A 1 92 ? 5.772 7.722 -5.232 1.00 91.94 92 ALA A O 1
ATOM 714 N N . LEU A 1 93 ? 6.134 6.215 -6.854 1.00 95.75 93 LEU A N 1
ATOM 715 C CA . LEU A 1 93 ? 7.136 5.406 -6.166 1.00 95.75 93 LEU A CA 1
ATOM 716 C C . LEU A 1 93 ? 8.503 5.476 -6.855 1.00 95.75 93 LEU A C 1
ATOM 718 O O . LEU A 1 93 ? 9.372 4.657 -6.561 1.00 95.75 93 LEU A O 1
ATOM 722 N N . THR A 1 94 ? 8.699 6.442 -7.754 1.00 95.50 94 THR A N 1
ATOM 723 C CA . THR A 1 94 ? 9.984 6.704 -8.408 1.00 95.50 94 THR A CA 1
ATOM 724 C C . THR A 1 94 ? 10.545 8.061 -8.001 1.00 95.50 94 THR A C 1
ATOM 726 O O . THR A 1 94 ? 9.798 9.032 -7.893 1.00 95.50 94 THR A O 1
ATOM 729 N N . ASP A 1 95 ? 11.857 8.138 -7.803 1.00 94.00 95 ASP A N 1
ATOM 730 C CA . ASP A 1 95 ? 12.582 9.390 -7.610 1.00 94.00 95 ASP A CA 1
ATOM 731 C C . ASP A 1 95 ? 12.775 10.153 -8.939 1.00 94.00 95 ASP A C 1
ATOM 733 O O . ASP A 1 95 ? 12.357 9.713 -10.013 1.00 94.00 95 ASP A O 1
ATOM 737 N N . ALA A 1 96 ? 13.447 11.308 -8.880 1.00 92.75 96 ALA A N 1
ATOM 738 C CA . ALA A 1 96 ? 13.726 12.140 -10.054 1.00 92.75 96 ALA A CA 1
ATOM 739 C C . ALA A 1 96 ? 14.591 11.450 -11.132 1.00 92.75 96 ALA A C 1
ATOM 741 O O . ALA A 1 96 ? 14.627 11.908 -12.273 1.00 92.75 96 ALA A O 1
ATOM 742 N N . ASN A 1 97 ? 15.278 10.361 -10.780 1.00 94.38 97 ASN A N 1
ATOM 743 C CA . ASN A 1 97 ? 16.121 9.575 -11.675 1.00 94.38 97 ASN A CA 1
ATOM 744 C C . ASN A 1 97 ? 15.420 8.291 -12.159 1.00 94.38 97 ASN A C 1
ATOM 746 O O . ASN A 1 97 ? 16.018 7.516 -12.904 1.00 94.38 97 ASN A O 1
ATOM 750 N N . GLY A 1 98 ? 14.167 8.056 -11.751 1.00 91.75 98 GLY A N 1
ATOM 751 C CA . GLY A 1 98 ? 13.404 6.856 -12.091 1.00 91.75 98 GLY A CA 1
ATOM 752 C C . GLY A 1 98 ? 13.721 5.632 -11.226 1.00 91.75 98 GLY A C 1
ATOM 753 O O . GLY A 1 98 ? 13.252 4.539 -11.544 1.00 91.75 98 GLY A O 1
ATOM 754 N N . ASN A 1 99 ? 14.491 5.781 -10.144 1.00 96.00 99 ASN A N 1
ATOM 755 C CA . ASN A 1 99 ? 14.751 4.690 -9.203 1.00 96.00 99 ASN A CA 1
ATOM 756 C C . ASN A 1 99 ? 13.608 4.568 -8.190 1.00 96.00 99 ASN A C 1
ATOM 758 O O . ASN A 1 99 ? 12.958 5.572 -7.897 1.00 96.00 99 ASN A O 1
ATOM 762 N N . PRO A 1 100 ? 13.379 3.385 -7.593 1.00 97.62 100 PRO A N 1
ATOM 763 C CA . PRO A 1 100 ? 12.459 3.251 -6.471 1.00 97.62 100 PRO A CA 1
ATOM 764 C C . PRO A 1 100 ? 12.781 4.231 -5.342 1.00 97.62 100 PRO A C 1
ATOM 766 O O . PRO A 1 100 ? 13.938 4.366 -4.939 1.00 97.62 100 PRO A O 1
ATOM 769 N N . ILE A 1 101 ? 11.753 4.893 -4.814 1.00 95.19 101 ILE A N 1
ATOM 770 C CA . ILE A 1 101 ? 11.921 5.782 -3.664 1.00 95.19 101 ILE A CA 1
ATOM 771 C C . ILE A 1 101 ? 12.346 5.001 -2.417 1.00 95.19 101 ILE A C 1
ATOM 773 O O . ILE A 1 101 ? 11.971 3.848 -2.215 1.00 95.19 101 ILE A O 1
ATOM 777 N N . GLN A 1 102 ? 13.093 5.678 -1.551 1.00 95.75 102 GLN A N 1
ATOM 778 C CA . GLN A 1 102 ? 13.430 5.221 -0.207 1.00 95.75 102 GLN A CA 1
ATOM 779 C C . GLN A 1 102 ? 12.967 6.306 0.762 1.00 95.75 102 GLN A C 1
ATOM 781 O O . GLN A 1 102 ? 13.516 7.410 0.770 1.00 95.75 102 GLN A O 1
ATOM 786 N N . LEU A 1 103 ? 11.929 6.019 1.548 1.00 94.94 103 LEU A N 1
ATOM 787 C CA . LEU A 1 103 ? 11.340 7.012 2.451 1.00 94.94 103 LEU A CA 1
ATOM 788 C C . LEU A 1 103 ? 12.206 7.244 3.691 1.00 94.94 103 LEU A C 1
ATOM 790 O O . LEU A 1 103 ? 12.136 8.319 4.283 1.00 94.94 103 LEU A O 1
ATOM 794 N N . ASN A 1 104 ? 13.027 6.253 4.064 1.00 95.69 104 ASN A N 1
ATOM 795 C CA . ASN A 1 104 ? 13.934 6.308 5.213 1.00 95.69 104 ASN A CA 1
ATOM 796 C C . ASN A 1 104 ? 13.223 6.749 6.506 1.00 95.69 104 ASN A C 1
ATOM 798 O O . ASN A 1 104 ? 13.732 7.564 7.279 1.00 95.69 104 ASN A O 1
ATOM 802 N N . LEU A 1 105 ? 12.019 6.221 6.729 1.00 97.00 105 LEU A N 1
ATOM 803 C CA . LEU A 1 105 ? 11.219 6.499 7.911 1.00 97.00 105 LEU A CA 1
ATOM 804 C C . LEU A 1 105 ? 11.911 5.954 9.160 1.00 97.00 105 LEU A C 1
ATOM 806 O O . LEU A 1 105 ? 12.384 4.819 9.203 1.00 97.00 105 LEU A O 1
ATOM 810 N N . THR A 1 106 ? 11.891 6.754 10.219 1.00 98.38 106 THR A N 1
ATOM 811 C CA . THR A 1 106 ? 12.267 6.299 11.560 1.00 98.38 106 THR A CA 1
ATOM 812 C C . THR A 1 106 ? 11.247 5.294 12.104 1.00 98.38 106 THR A C 1
ATOM 814 O O . THR A 1 106 ? 10.074 5.311 11.724 1.00 98.38 106 THR A O 1
ATOM 817 N N . GLU A 1 107 ? 11.650 4.469 13.073 1.00 98.31 107 GLU A N 1
ATOM 818 C CA . GLU A 1 107 ? 10.736 3.540 13.762 1.00 98.31 107 GLU A CA 1
ATOM 819 C C . GLU A 1 107 ? 9.512 4.245 14.365 1.00 98.31 107 GLU A C 1
ATOM 821 O O . GLU A 1 107 ? 8.390 3.734 14.303 1.00 98.31 107 GLU A O 1
ATOM 826 N N . THR A 1 108 ? 9.700 5.461 14.882 1.00 98.50 108 THR A N 1
ATOM 827 C CA . THR A 1 108 ? 8.610 6.292 15.403 1.00 98.50 108 THR A CA 1
ATOM 828 C C . THR A 1 108 ? 7.613 6.665 14.307 1.00 98.50 108 THR A C 1
ATOM 830 O O . THR A 1 108 ? 6.406 6.570 14.519 1.00 98.50 108 THR A O 1
ATOM 833 N N . GLN A 1 109 ? 8.090 7.055 13.121 1.00 98.44 109 GLN A N 1
ATOM 834 C CA . GLN A 1 109 ? 7.222 7.391 11.987 1.00 98.44 109 GLN A CA 1
ATOM 835 C C . GLN A 1 109 ? 6.488 6.159 11.448 1.00 98.44 109 GLN A C 1
ATOM 837 O O . GLN A 1 109 ? 5.286 6.243 11.195 1.00 98.44 109 GLN A O 1
ATOM 842 N N . LYS A 1 110 ? 7.167 5.008 11.337 1.00 98.38 110 LYS A N 1
ATOM 843 C CA . LYS A 1 110 ? 6.528 3.744 10.931 1.00 98.38 110 LYS A CA 1
ATOM 844 C C . LYS A 1 110 ? 5.424 3.342 11.909 1.00 98.38 110 LYS A C 1
ATOM 846 O O . LYS A 1 110 ? 4.297 3.077 11.497 1.00 98.38 110 LYS A O 1
ATOM 851 N N . SER A 1 111 ? 5.713 3.398 13.209 1.00 98.25 111 SER A N 1
ATOM 852 C CA . SER A 1 111 ? 4.740 3.093 14.266 1.00 98.25 111 SER A CA 1
ATOM 853 C C . SER A 1 111 ? 3.544 4.049 14.248 1.00 98.25 111 SER A C 1
ATOM 855 O O . SER A 1 111 ? 2.400 3.617 14.393 1.00 98.25 111 SER A O 1
ATOM 857 N N . ALA A 1 112 ? 3.786 5.345 14.031 1.00 98.44 112 ALA A N 1
ATOM 858 C CA . ALA A 1 112 ? 2.724 6.340 13.909 1.00 98.44 112 ALA A CA 1
ATOM 859 C C . ALA A 1 112 ? 1.833 6.087 12.681 1.00 98.44 112 ALA A C 1
ATOM 861 O O . ALA A 1 112 ? 0.612 6.220 12.774 1.00 98.44 112 ALA A O 1
ATOM 862 N N . LEU A 1 113 ? 2.418 5.669 11.553 1.00 97.75 113 LEU A N 1
ATOM 863 C CA . LEU A 1 113 ? 1.665 5.327 10.349 1.00 97.75 113 LEU A CA 1
ATOM 864 C C . LEU A 1 113 ? 0.779 4.095 10.569 1.00 97.75 113 LEU A C 1
ATOM 866 O O . LEU A 1 113 ? -0.406 4.133 10.242 1.00 97.75 113 LEU A O 1
ATOM 870 N N . VAL A 1 114 ? 1.304 3.039 11.195 1.00 97.69 114 VAL A N 1
ATOM 871 C CA . VAL A 1 114 ? 0.495 1.867 11.573 1.00 97.69 114 VAL A CA 1
ATOM 872 C C . VAL A 1 114 ? -0.633 2.264 12.532 1.00 97.69 114 VAL A C 1
ATOM 874 O O . VAL A 1 114 ? -1.780 1.855 12.353 1.00 97.69 114 VAL A O 1
ATOM 877 N N . ALA A 1 115 ? -0.349 3.108 13.529 1.00 97.69 115 ALA A N 1
ATOM 878 C CA . ALA A 1 115 ? -1.371 3.600 14.451 1.00 97.69 115 ALA A CA 1
ATOM 879 C C . ALA A 1 115 ? -2.477 4.388 13.727 1.00 97.69 115 ALA A C 1
ATOM 881 O O . ALA A 1 115 ? -3.652 4.250 14.071 1.00 97.69 115 ALA A O 1
ATOM 882 N N . PHE A 1 116 ? -2.120 5.175 12.709 1.00 97.56 116 PHE A N 1
ATOM 883 C CA . PHE A 1 116 ? -3.081 5.859 11.850 1.00 97.56 116 PHE A CA 1
ATOM 884 C C . PHE A 1 116 ? -3.923 4.874 11.025 1.00 97.56 116 PHE A C 1
ATOM 886 O O . PHE A 1 116 ? -5.145 5.006 11.006 1.00 97.56 116 PHE A O 1
ATOM 893 N N . LEU A 1 117 ? -3.315 3.856 10.406 1.00 95.75 117 LEU A N 1
ATOM 894 C CA . LEU A 1 117 ? -4.042 2.840 9.629 1.00 95.75 117 LEU A CA 1
ATOM 895 C C . LEU A 1 117 ? -5.096 2.110 10.475 1.00 95.75 117 LEU A C 1
ATOM 897 O O . LEU A 1 117 ? -6.221 1.913 10.018 1.00 95.75 117 LEU A O 1
ATOM 901 N N . LYS A 1 118 ? -4.788 1.809 11.742 1.00 94.81 118 LYS A N 1
ATOM 902 C CA . LYS A 1 118 ? -5.747 1.221 12.698 1.00 94.81 118 LYS A CA 1
ATOM 903 C C . LYS A 1 118 ? -6.948 2.128 13.000 1.00 94.81 118 LYS A C 1
ATOM 905 O O . LYS A 1 118 ? -8.013 1.644 13.368 1.00 94.81 118 LYS A O 1
ATOM 910 N N . LYS A 1 119 ? -6.833 3.449 12.816 1.00 95.44 119 LYS A N 1
ATOM 911 C CA . LYS A 1 119 ? -7.974 4.378 12.956 1.00 95.44 119 LYS A CA 1
ATOM 912 C C . LYS A 1 119 ? -8.948 4.329 11.780 1.00 95.44 119 LYS A C 1
ATOM 914 O O . LYS A 1 119 ? -10.030 4.899 11.883 1.00 95.44 119 LYS A O 1
ATOM 919 N N . LEU A 1 120 ? -8.594 3.650 10.690 1.00 95.06 120 LEU A N 1
ATOM 920 C CA . LEU A 1 120 ? -9.467 3.467 9.529 1.00 95.06 120 LEU A CA 1
ATOM 921 C C . LEU A 1 120 ? -10.428 2.278 9.690 1.00 95.06 120 LEU A C 1
ATOM 923 O O . LEU A 1 120 ? -11.181 1.977 8.761 1.00 95.06 120 LEU A O 1
ATOM 927 N N . THR A 1 121 ? -10.407 1.611 10.847 1.00 92.69 121 THR A N 1
ATOM 928 C CA . THR A 1 121 ? -11.284 0.492 11.192 1.00 92.69 121 THR A CA 1
ATOM 929 C C . THR A 1 121 ? -12.584 0.977 11.830 1.00 92.69 121 THR A C 1
ATOM 931 O O . THR A 1 121 ? -12.584 1.638 12.869 1.00 92.69 121 THR A O 1
ATOM 934 N N . ASP A 1 122 ? -13.708 0.612 11.221 1.00 92.50 122 ASP A N 1
ATOM 935 C CA . ASP A 1 122 ? -15.031 0.730 11.820 1.00 92.50 122 ASP A CA 1
ATOM 936 C C . ASP A 1 122 ? -15.322 -0.507 12.680 1.00 92.50 122 ASP A C 1
ATOM 938 O O . ASP A 1 122 ? -15.586 -1.596 12.172 1.00 92.50 122 ASP A O 1
ATOM 942 N N . ASN A 1 123 ? -15.292 -0.332 14.001 1.00 87.56 123 ASN A N 1
ATOM 943 C CA . ASN A 1 123 ? -15.509 -1.417 14.961 1.00 87.56 123 ASN A CA 1
ATOM 944 C C . ASN A 1 123 ? -16.969 -1.904 15.027 1.00 87.56 123 ASN A C 1
ATOM 946 O O . ASN A 1 123 ? -17.238 -2.946 15.624 1.00 87.56 123 ASN A O 1
ATOM 950 N N . SER A 1 124 ? -17.923 -1.176 14.436 1.00 88.56 124 SER A N 1
ATOM 951 C CA . SER A 1 124 ? -19.336 -1.579 14.439 1.00 88.56 124 SER A CA 1
ATOM 952 C C . SER A 1 124 ? -19.626 -2.715 13.452 1.00 88.56 124 SER A C 1
ATOM 954 O O . SER A 1 124 ? -20.523 -3.529 13.681 1.00 88.56 124 SER A O 1
ATOM 956 N N . ILE A 1 125 ? -18.829 -2.836 12.381 1.00 88.31 125 ILE A N 1
ATOM 957 C CA . ILE A 1 125 ? -19.118 -3.745 11.262 1.00 88.31 125 ILE A CA 1
ATOM 958 C C . ILE A 1 125 ? -19.163 -5.223 11.672 1.00 88.31 125 ILE A C 1
ATOM 960 O O . ILE A 1 125 ? -19.885 -6.005 11.063 1.00 88.31 125 ILE A O 1
ATOM 964 N N . SER A 1 126 ? -18.416 -5.604 12.710 1.00 81.81 126 SER A N 1
ATOM 965 C CA . SER A 1 126 ? -18.316 -6.982 13.201 1.00 81.81 126 SER A CA 1
ATOM 966 C C . SER A 1 126 ? -19.375 -7.353 14.243 1.00 81.81 126 SER A C 1
ATOM 968 O O . SER A 1 126 ? -19.479 -8.524 14.602 1.00 81.81 126 SER A O 1
ATOM 970 N N . SER A 1 127 ? -20.138 -6.381 14.753 1.00 86.19 127 SER A N 1
ATOM 971 C CA . SER A 1 127 ? -21.066 -6.586 15.875 1.00 86.19 127 SER A CA 1
ATOM 972 C C . SER A 1 127 ? -22.514 -6.208 15.568 1.00 86.19 127 SER A C 1
ATOM 974 O O . SER A 1 127 ? -23.428 -6.702 16.231 1.00 86.19 127 SER A O 1
ATOM 976 N N . GLU A 1 128 ? -22.760 -5.368 14.564 1.00 90.75 128 GLU A N 1
ATOM 977 C CA . GLU A 1 128 ? -24.117 -4.948 14.233 1.00 90.75 128 GLU A CA 1
ATOM 978 C C . GLU A 1 128 ? -24.944 -6.057 13.568 1.00 90.75 128 GLU A C 1
ATOM 980 O O . GLU A 1 128 ? -24.600 -6.586 12.511 1.00 90.75 128 GLU A O 1
ATOM 985 N N . VAL A 1 129 ? -26.125 -6.323 14.138 1.00 91.50 129 VAL A N 1
ATOM 986 C CA . VAL A 1 129 ? -27.078 -7.341 13.657 1.00 91.50 129 VAL A CA 1
ATOM 987 C C . VAL A 1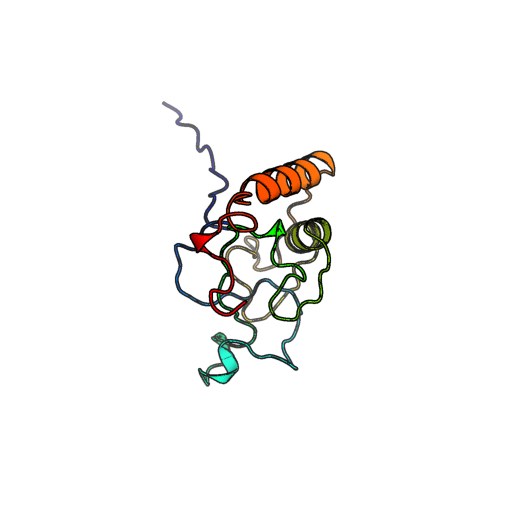 129 ? -27.439 -7.157 12.181 1.00 91.50 129 VAL A C 1
ATOM 989 O O . VAL A 1 129 ? -27.626 -8.143 11.474 1.00 91.50 129 VAL A O 1
ATOM 992 N N . LYS A 1 130 ? -27.490 -5.912 11.688 1.00 91.06 130 LYS A N 1
ATOM 993 C CA . LYS A 1 130 ? -27.852 -5.608 10.294 1.00 91.06 130 LYS A CA 1
ATOM 994 C C . LYS A 1 130 ? -26.888 -6.206 9.257 1.00 91.06 130 LYS A C 1
ATOM 996 O O . LYS A 1 130 ? -27.283 -6.359 8.106 1.00 91.06 130 LYS A O 1
ATOM 1001 N N . TRP A 1 131 ? -25.652 -6.528 9.652 1.00 90.38 131 TRP A N 1
ATOM 1002 C CA . TRP A 1 131 ? -24.629 -7.127 8.786 1.00 90.38 131 TRP A CA 1
ATOM 1003 C C . TRP A 1 131 ? -24.427 -8.630 9.022 1.00 90.38 131 TRP A C 1
ATOM 1005 O O . TRP A 1 131 ? -23.615 -9.253 8.338 1.00 90.38 131 TRP A O 1
ATOM 1015 N N . ASN A 1 132 ? -25.156 -9.226 9.970 1.00 89.50 132 ASN A N 1
ATOM 1016 C CA . ASN A 1 132 ? -25.041 -10.648 10.270 1.00 89.50 132 ASN A CA 1
ATOM 1017 C C . ASN A 1 132 ? -25.725 -11.519 9.213 1.00 89.50 132 ASN A C 1
ATOM 1019 O O . ASN A 1 132 ? -26.610 -11.081 8.480 1.00 89.50 132 ASN A O 1
ATOM 1023 N N . ASN A 1 133 ? -25.323 -12.792 9.165 1.00 89.38 133 ASN A N 1
ATOM 1024 C CA . ASN A 1 133 ? -25.964 -13.791 8.315 1.00 89.38 133 ASN A CA 1
ATOM 1025 C C . ASN A 1 133 ? -27.438 -13.974 8.740 1.00 89.38 133 ASN A C 1
ATOM 1027 O O . ASN A 1 133 ? -27.667 -14.473 9.843 1.00 89.38 133 ASN A O 1
ATOM 1031 N N . PRO A 1 134 ? -28.421 -13.632 7.885 1.00 90.50 134 PRO A N 1
ATOM 1032 C CA . PRO A 1 134 ? -29.840 -13.674 8.242 1.00 90.50 134 PRO A CA 1
ATOM 1033 C C . PRO A 1 134 ? -30.440 -15.090 8.223 1.00 90.50 134 PRO A C 1
ATOM 1035 O O . PRO A 1 134 ? -31.618 -15.252 8.522 1.00 90.50 134 PRO A O 1
ATOM 1038 N N . PHE A 1 135 ? -29.662 -16.108 7.841 1.00 92.94 135 PHE A N 1
ATOM 1039 C CA . PHE A 1 135 ? -30.101 -17.503 7.725 1.00 92.94 135 PHE A CA 1
ATOM 1040 C C . PHE A 1 135 ? -29.549 -18.406 8.841 1.00 92.94 135 PHE A C 1
ATOM 1042 O O . PHE A 1 135 ? -29.515 -19.627 8.678 1.00 92.94 135 PHE A O 1
ATOM 1049 N N . ARG A 1 136 ? -29.055 -17.813 9.934 1.00 74.25 136 ARG A N 1
ATOM 1050 C CA . ARG A 1 136 ? -28.655 -18.522 11.155 1.00 74.25 136 ARG A CA 1
ATOM 1051 C C . ARG A 1 136 ? -29.670 -18.320 12.265 1.00 74.25 136 ARG A C 1
ATOM 1053 O O . ARG A 1 136 ? -30.264 -17.223 12.309 1.00 74.25 136 ARG A O 1
#

Radius of gyration: 17.67 Å; chains: 1; bounding box: 46×57×40 Å

Sequence (136 aa):
MTELVLDVITTEAFISVNPRSQNNGLDAFSSTDLGSGNVFVNPIFVGRSKTSTLRNIELTVPYMHDRRFATQEEVVEHYNSGVQAHPTLSPALTDANGNPIQLNLTETQKSALVAFLKKLTDNSISSEVKWNNPFR